Protein AF-A0A853EW48-F1 (afdb_monomer)

Mean predicted aligned error: 12.69 Å

Structure (mmCIF, N/CA/C/O backbone):
data_AF-A0A853EW48-F1
#
_entry.id   AF-A0A853EW48-F1
#
loop_
_atom_site.group_PDB
_atom_site.id
_atom_site.type_symbol
_atom_site.label_atom_id
_atom_site.label_alt_id
_atom_site.label_comp_id
_atom_site.label_asym_id
_atom_site.label_entity_id
_atom_site.label_seq_id
_atom_site.pdbx_PDB_ins_code
_atom_site.Cartn_x
_atom_site.Cartn_y
_atom_site.Cartn_z
_atom_site.occupancy
_atom_site.B_iso_or_equiv
_atom_site.auth_seq_id
_atom_site.auth_comp_id
_atom_site.auth_asym_id
_atom_site.auth_atom_id
_atom_site.pdbx_PDB_model_num
ATOM 1 N N . MET A 1 1 ? -13.159 -39.518 -36.431 1.00 52.97 1 MET A N 1
ATOM 2 C CA . MET A 1 1 ? -11.863 -38.881 -36.744 1.00 52.97 1 MET A CA 1
ATOM 3 C C . MET A 1 1 ? -12.108 -37.732 -37.709 1.00 52.97 1 MET A C 1
ATOM 5 O O . MET A 1 1 ? -12.469 -38.019 -38.839 1.00 52.97 1 MET A O 1
ATOM 9 N N . SER A 1 2 ? -11.972 -36.495 -37.211 1.00 47.78 2 SER A N 1
ATOM 10 C CA . SER A 1 2 ? -11.860 -35.187 -37.902 1.00 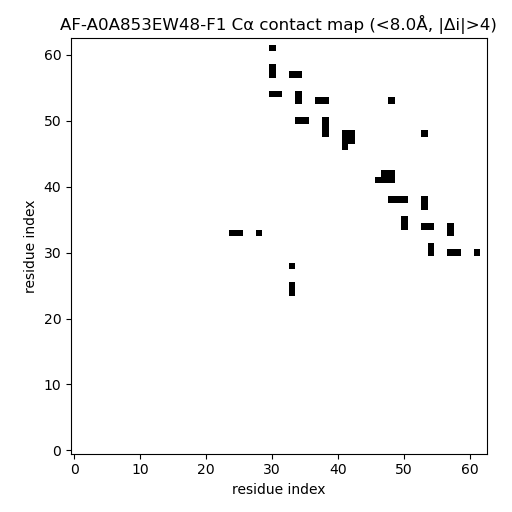47.78 2 SER A CA 1
ATOM 11 C C . SER A 1 2 ? -12.256 -34.132 -36.843 1.00 47.78 2 SER A C 1
ATOM 13 O O . SER A 1 2 ? -13.438 -33.958 -36.580 1.00 47.78 2 SER A O 1
ATOM 15 N N . GLY A 1 3 ? -11.375 -33.536 -36.041 1.00 52.59 3 GLY A N 1
ATOM 16 C CA . GLY A 1 3 ? -10.018 -33.100 -36.346 1.00 52.59 3 GLY A CA 1
ATOM 17 C C . GLY A 1 3 ? -10.055 -31.693 -36.943 1.00 52.59 3 GLY A C 1
ATOM 18 O O . GLY A 1 3 ? -9.785 -31.530 -38.127 1.00 52.59 3 GLY A O 1
ATOM 19 N N . THR A 1 4 ? -10.440 -30.695 -36.147 1.00 56.12 4 THR A N 1
ATOM 20 C CA . THR A 1 4 ? -10.198 -29.271 -36.433 1.00 56.12 4 THR A CA 1
ATOM 21 C C . THR A 1 4 ? -9.996 -28.586 -35.078 1.00 56.12 4 THR A C 1
ATOM 23 O O . THR A 1 4 ? -10.854 -28.761 -34.208 1.00 56.12 4 THR A O 1
ATOM 26 N N . PRO A 1 5 ? -8.849 -27.927 -34.834 1.00 48.03 5 PRO A N 1
ATOM 27 C CA . PRO A 1 5 ? -8.478 -27.475 -33.503 1.00 48.03 5 PRO A CA 1
ATOM 28 C C . PRO A 1 5 ? -9.328 -26.258 -33.147 1.00 48.03 5 PRO A C 1
ATOM 30 O O . PRO A 1 5 ? -9.232 -25.208 -33.772 1.00 48.03 5 PRO A O 1
ATOM 33 N N . ALA A 1 6 ? -10.164 -26.396 -32.122 1.00 49.97 6 ALA A N 1
ATOM 34 C CA . ALA A 1 6 ? -10.785 -25.256 -31.452 1.00 49.97 6 ALA A CA 1
ATOM 35 C C . ALA A 1 6 ? -9.790 -24.541 -30.507 1.00 49.97 6 ALA A C 1
ATOM 37 O O . ALA A 1 6 ? -10.209 -23.772 -29.647 1.00 49.97 6 ALA A O 1
ATOM 38 N N . ASP A 1 7 ? -8.489 -24.811 -30.660 1.00 50.31 7 ASP A N 1
ATOM 39 C CA . ASP A 1 7 ? -7.420 -24.349 -29.772 1.00 50.31 7 ASP A CA 1
ATOM 40 C C . ASP A 1 7 ? -6.824 -22.986 -30.166 1.00 50.31 7 ASP A C 1
ATOM 42 O O . ASP A 1 7 ? -6.125 -22.383 -29.362 1.00 50.31 7 ASP A O 1
ATOM 46 N N . ASP A 1 8 ? -7.165 -22.413 -31.326 1.00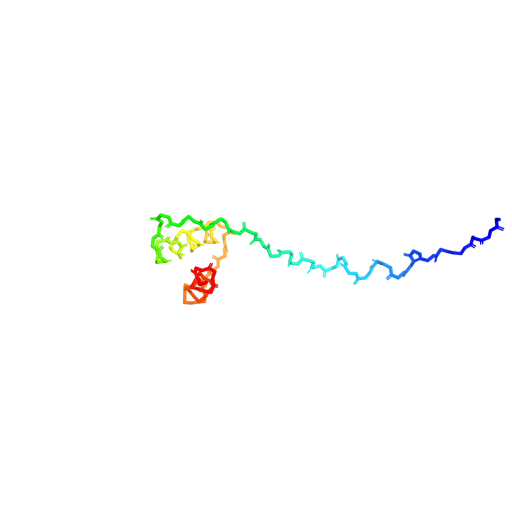 49.44 8 ASP A N 1
ATOM 47 C CA . ASP A 1 8 ? -6.518 -21.172 -31.800 1.00 49.44 8 ASP A CA 1
ATOM 48 C C . ASP A 1 8 ? -7.209 -19.862 -31.359 1.00 49.44 8 ASP A C 1
ATOM 50 O O . ASP A 1 8 ? -6.823 -18.773 -31.783 1.00 49.44 8 ASP A O 1
ATOM 54 N N . MET A 1 9 ? -8.225 -19.916 -30.488 1.00 47.25 9 MET A N 1
ATOM 55 C CA . MET A 1 9 ? -8.836 -18.705 -29.898 1.00 47.25 9 MET A CA 1
ATOM 56 C C . MET A 1 9 ? -8.846 -18.680 -28.363 1.00 47.25 9 MET A C 1
ATOM 58 O O . MET A 1 9 ? -9.521 -17.846 -27.761 1.00 47.25 9 MET A O 1
ATOM 62 N N . ALA A 1 10 ? -8.064 -19.547 -27.7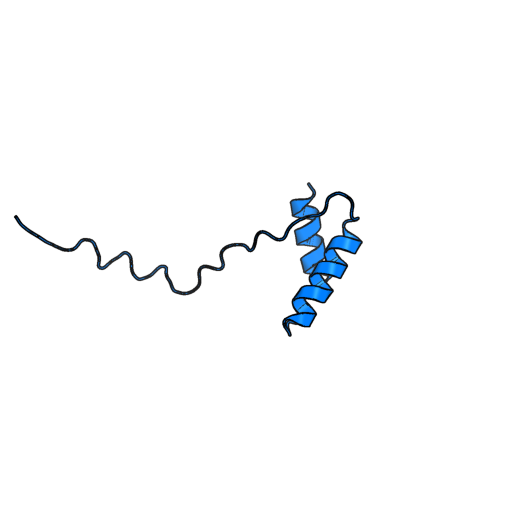15 1.00 50.38 10 ALA A N 1
ATOM 63 C CA . ALA A 1 10 ? -7.799 -19.466 -26.276 1.00 50.38 10 ALA A CA 1
ATOM 64 C C . ALA A 1 10 ? -6.447 -18.795 -25.940 1.00 50.38 10 ALA A C 1
ATOM 66 O O . ALA A 1 10 ? -6.169 -18.529 -24.772 1.00 50.38 10 ALA A O 1
ATOM 67 N N . GLU A 1 11 ? -5.626 -18.453 -26.939 1.00 44.44 11 GLU A N 1
ATOM 68 C CA . GLU A 1 11 ? -4.260 -17.928 -26.753 1.00 44.44 11 GLU A CA 1
ATOM 69 C C . GLU A 1 11 ? -4.133 -16.389 -26.767 1.00 44.44 11 GLU A C 1
ATOM 71 O O . GLU A 1 11 ? -3.054 -15.846 -26.985 1.00 44.44 11 GLU A O 1
ATOM 76 N N . ALA A 1 12 ? -5.206 -15.643 -26.480 1.00 47.47 12 ALA A N 1
ATOM 77 C CA . ALA A 1 12 ? -5.148 -14.172 -26.408 1.00 47.47 12 ALA A CA 1
ATOM 78 C C . ALA A 1 12 ? -5.608 -13.575 -25.065 1.00 47.47 12 ALA A C 1
ATOM 80 O O . ALA A 1 12 ? -5.833 -12.371 -24.968 1.00 47.47 12 ALA A O 1
ATOM 81 N N . VAL A 1 13 ? -5.717 -14.387 -24.006 1.00 51.81 13 VAL A N 1
ATOM 82 C CA . VAL A 1 13 ? -6.008 -13.908 -22.633 1.00 51.81 13 VAL A CA 1
ATOM 83 C C . VAL A 1 13 ? -4.876 -14.274 -21.661 1.00 51.81 13 VAL A C 1
ATOM 85 O O . VAL A 1 13 ? -5.079 -14.457 -20.464 1.00 51.81 13 VAL A O 1
ATOM 88 N N . ALA A 1 14 ? -3.654 -14.391 -22.183 1.00 51.25 14 ALA A N 1
ATOM 89 C CA . ALA A 1 14 ? -2.441 -14.667 -21.410 1.00 51.25 14 ALA A CA 1
ATOM 90 C C . ALA A 1 14 ? -1.414 -13.517 -21.473 1.00 51.25 14 ALA A C 1
ATOM 92 O O . ALA A 1 14 ? -0.242 -13.715 -21.175 1.00 51.25 14 ALA A O 1
ATOM 93 N N . ALA A 1 15 ? -1.842 -12.298 -21.815 1.00 50.62 15 ALA A N 1
ATOM 94 C CA . ALA A 1 15 ? -1.035 -11.087 -21.677 1.00 50.62 15 ALA A CA 1
ATOM 95 C C . ALA A 1 15 ? -1.594 -10.239 -20.525 1.00 50.62 15 ALA A C 1
ATOM 97 O O . ALA A 1 15 ? -2.435 -9.368 -20.723 1.00 50.62 15 ALA A O 1
ATOM 98 N N . GLY A 1 16 ? -1.152 -10.532 -19.298 1.00 54.38 16 GLY A N 1
ATOM 99 C CA . GLY A 1 16 ? -1.413 -9.675 -18.138 1.00 54.38 16 GLY A CA 1
ATOM 100 C C . GLY A 1 16 ? -2.641 -10.035 -17.301 1.00 54.38 16 GLY A C 1
ATOM 101 O O . GLY A 1 16 ? -3.403 -9.144 -16.926 1.00 54.38 16 GLY A O 1
ATOM 102 N N . ARG A 1 17 ? -2.825 -11.312 -16.924 1.00 49.53 17 ARG A N 1
ATOM 103 C CA . ARG A 1 17 ? -3.621 -11.611 -15.718 1.00 49.53 17 ARG A CA 1
ATOM 104 C C . ARG A 1 17 ? -2.914 -10.978 -14.513 1.00 49.53 17 ARG A C 1
ATOM 106 O O . ARG A 1 17 ? -2.088 -11.612 -13.867 1.00 49.53 17 ARG A O 1
ATOM 113 N N . ASN A 1 18 ? -3.278 -9.736 -14.195 1.00 60.75 18 ASN A N 1
ATOM 114 C CA . ASN A 1 18 ? -3.232 -9.214 -12.833 1.00 60.75 18 ASN A CA 1
ATOM 115 C C . ASN A 1 18 ? -4.276 -10.001 -12.039 1.00 60.75 18 ASN A C 1
ATOM 117 O O . ASN A 1 18 ? -5.389 -9.528 -11.803 1.00 60.75 18 ASN A O 1
ATOM 121 N N . GLU A 1 19 ? -3.968 -11.252 -11.698 1.00 54.12 19 GLU A N 1
ATOM 122 C CA . GLU A 1 19 ? -4.747 -11.912 -10.664 1.00 54.12 19 GLU A CA 1
ATOM 123 C C . GLU A 1 19 ? -4.665 -11.037 -9.410 1.00 54.12 19 GLU A C 1
ATOM 125 O O . GLU A 1 19 ? -3.562 -10.644 -9.020 1.00 54.12 19 GLU A O 1
ATOM 130 N N . PRO A 1 20 ? -5.803 -10.669 -8.796 1.00 61.31 20 PRO A N 1
ATOM 131 C CA . PRO A 1 20 ? -5.772 -9.862 -7.593 1.00 61.31 20 PRO A CA 1
ATOM 132 C C . PRO A 1 20 ? -5.018 -10.651 -6.527 1.00 61.31 20 PRO A C 1
ATOM 134 O O . PRO A 1 20 ? -5.492 -11.687 -6.054 1.00 61.31 20 PRO A O 1
ATOM 137 N N . VAL A 1 21 ? -3.829 -10.165 -6.163 1.00 64.25 21 VAL A N 1
ATOM 138 C CA . VAL A 1 21 ? -3.044 -10.741 -5.076 1.00 64.25 21 VAL A CA 1
ATOM 139 C C . VAL A 1 21 ? -3.924 -10.712 -3.832 1.00 64.25 21 VAL A C 1
ATOM 141 O O . VAL A 1 21 ? -4.374 -9.654 -3.382 1.00 64.25 21 VAL A O 1
ATOM 144 N N . LYS A 1 22 ? -4.214 -11.894 -3.282 1.00 62.16 22 LYS A N 1
ATOM 145 C CA . LYS A 1 22 ? -4.911 -12.014 -2.003 1.00 62.16 22 LYS A CA 1
ATOM 146 C C . LYS A 1 22 ? -3.940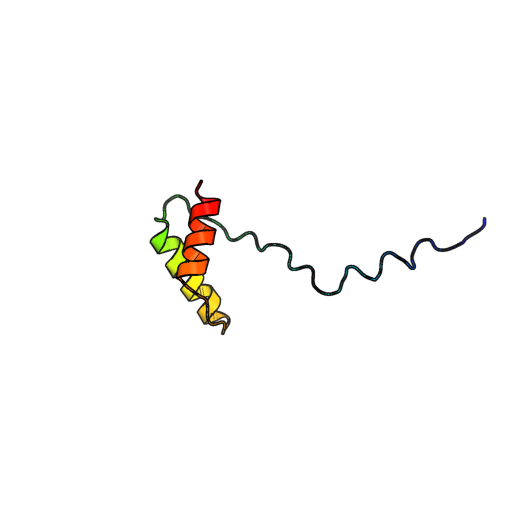 -11.622 -0.896 1.00 62.16 22 LYS A C 1
ATOM 148 O O . LYS A 1 22 ? -3.330 -12.471 -0.263 1.00 62.16 22 LYS A O 1
ATOM 153 N N . LEU A 1 23 ? -3.817 -10.319 -0.675 1.00 67.00 23 LEU A N 1
ATOM 154 C CA . LEU A 1 23 ? -3.142 -9.762 0.490 1.00 67.00 23 LEU A CA 1
ATOM 155 C C . LEU A 1 23 ? -3.890 -10.224 1.742 1.00 67.00 23 LEU A C 1
ATOM 157 O O . LEU A 1 23 ? -5.114 -10.045 1.817 1.00 67.00 23 LEU A O 1
ATOM 161 N N . ALA A 1 24 ? -3.182 -10.860 2.672 1.00 67.56 24 ALA A N 1
ATOM 162 C CA . ALA A 1 24 ? -3.747 -11.293 3.942 1.00 67.56 24 ALA A CA 1
ATOM 163 C C . ALA A 1 24 ? -4.118 -10.059 4.779 1.00 67.56 24 ALA A C 1
ATOM 165 O O . ALA A 1 24 ? -3.311 -9.150 4.935 1.00 67.56 24 ALA A O 1
ATOM 166 N N . VAL A 1 25 ? -5.348 -10.018 5.291 1.00 70.19 25 VAL A N 1
ATOM 167 C CA . VAL A 1 25 ? -5.814 -8.958 6.195 1.00 70.19 25 VAL A CA 1
ATOM 168 C C . VAL A 1 25 ? -5.737 -9.514 7.613 1.00 70.19 25 VAL A C 1
ATOM 170 O O . VAL A 1 25 ? -6.445 -10.469 7.929 1.00 70.19 25 VAL A O 1
ATOM 173 N N . ASP A 1 26 ? -4.864 -8.963 8.460 1.00 77.88 26 ASP A N 1
ATOM 174 C CA . ASP A 1 26 ? -4.831 -9.324 9.884 1.00 77.88 26 ASP A CA 1
ATOM 175 C C . ASP A 1 26 ? -5.866 -8.484 10.633 1.00 77.88 26 ASP A C 1
ATOM 177 O O . ASP A 1 26 ? -5.632 -7.315 10.933 1.00 77.88 26 ASP A O 1
ATOM 181 N N . THR A 1 27 ? -7.016 -9.077 10.950 1.00 77.94 27 THR A N 1
ATOM 182 C CA . THR A 1 27 ? -8.137 -8.401 11.626 1.00 77.94 27 THR A CA 1
ATOM 183 C C . THR A 1 27 ? -7.823 -7.956 13.057 1.00 77.94 27 THR A C 1
ATOM 185 O O . THR A 1 27 ? -8.657 -7.311 13.686 1.00 77.94 27 THR A O 1
ATOM 188 N N . ARG A 1 28 ? -6.654 -8.319 13.605 1.00 84.88 28 ARG A N 1
ATOM 189 C CA . ARG A 1 28 ? -6.171 -7.821 14.904 1.00 84.88 28 ARG A CA 1
ATOM 190 C C . ARG A 1 28 ? -5.426 -6.492 14.781 1.00 84.88 28 ARG A C 1
ATOM 192 O O . ARG A 1 28 ? -5.202 -5.851 15.802 1.00 84.88 28 ARG A O 1
ATOM 199 N N . LYS A 1 29 ? -5.035 -6.109 13.563 1.00 86.62 29 LYS A N 1
ATOM 200 C 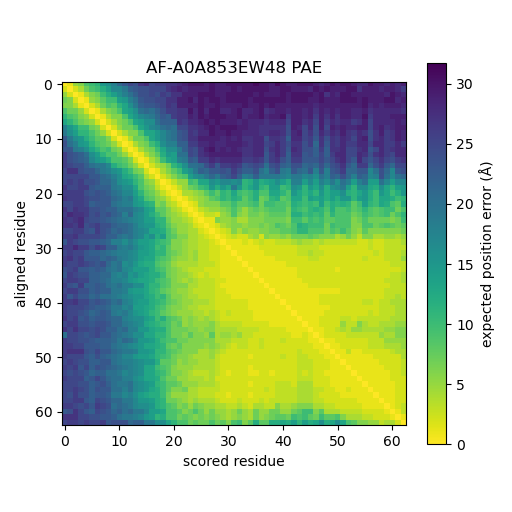CA . LYS A 1 29 ? -4.401 -4.826 13.251 1.00 86.62 29 LYS A CA 1
ATOM 201 C C . LYS A 1 29 ? -5.458 -3.785 12.910 1.00 86.62 29 LYS A C 1
ATOM 203 O O . LYS A 1 29 ? -6.495 -4.102 12.323 1.00 86.62 29 LYS A O 1
ATOM 208 N N . THR A 1 30 ? -5.178 -2.540 13.260 1.00 90.06 30 THR A N 1
ATOM 209 C CA . THR A 1 30 ? -5.970 -1.390 12.812 1.00 90.06 30 THR A CA 1
ATOM 210 C C . THR A 1 30 ? -5.830 -1.189 11.298 1.00 90.06 30 THR A C 1
ATOM 212 O O . THR A 1 30 ? -4.865 -1.653 10.690 1.00 90.06 30 THR A O 1
ATOM 215 N N . GLU A 1 31 ? -6.780 -0.484 10.669 1.00 88.81 31 GLU A N 1
ATOM 216 C CA . GLU A 1 31 ? -6.697 -0.166 9.231 1.00 88.81 31 GLU A CA 1
ATOM 217 C C . GLU A 1 31 ? -5.388 0.557 8.886 1.00 88.81 31 GLU A C 1
ATOM 219 O O . GLU A 1 31 ? -4.765 0.257 7.872 1.00 88.81 31 GLU A O 1
ATOM 224 N N . ASP A 1 32 ? -4.955 1.487 9.740 1.00 91.06 32 ASP A N 1
ATOM 225 C CA . ASP A 1 32 ? -3.751 2.279 9.500 1.00 91.06 32 ASP A CA 1
ATOM 226 C C . ASP A 1 32 ? -2.476 1.414 9.612 1.00 91.06 32 ASP A C 1
ATOM 228 O O . ASP A 1 32 ? -1.599 1.529 8.759 1.00 91.06 32 ASP A O 1
ATOM 232 N N . GLU A 1 33 ? -2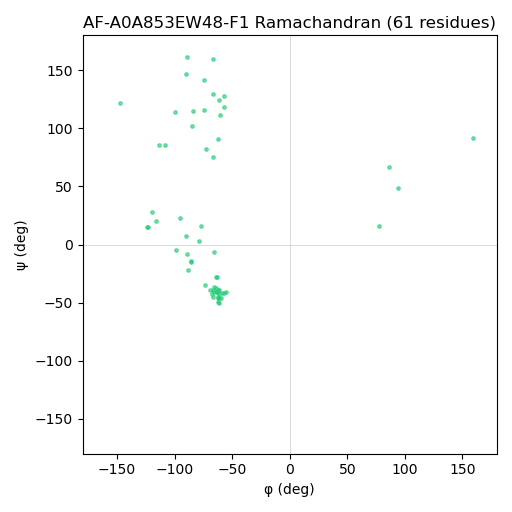.403 0.475 10.566 1.00 91.88 33 GLU A N 1
ATOM 233 C CA . GLU A 1 33 ? -1.289 -0.489 10.662 1.00 91.88 33 GLU A CA 1
ATOM 234 C C . GLU A 1 33 ? -1.211 -1.410 9.436 1.00 91.88 33 GLU A C 1
ATOM 236 O O . GLU A 1 33 ? -0.128 -1.670 8.918 1.00 91.88 33 GLU A O 1
ATOM 241 N N . GLN A 1 34 ? -2.357 -1.875 8.928 1.00 89.50 34 GLN A N 1
ATOM 242 C CA . GLN A 1 34 ? -2.398 -2.689 7.709 1.00 89.50 34 GLN A CA 1
ATOM 243 C C . GLN A 1 34 ? -1.914 -1.909 6.478 1.00 89.50 34 GLN A C 1
ATOM 245 O O . GLN A 1 34 ? -1.256 -2.473 5.604 1.00 89.50 34 GLN A O 1
ATOM 250 N N . VAL A 1 35 ? -2.243 -0.616 6.394 1.00 92.19 35 VAL A N 1
ATOM 251 C CA . VAL A 1 35 ? -1.771 0.267 5.318 1.00 92.19 35 VAL A CA 1
ATOM 252 C C . VAL A 1 35 ? -0.265 0.492 5.417 1.00 92.19 35 VAL A C 1
ATOM 254 O O . VAL A 1 35 ? 0.413 0.453 4.393 1.00 92.19 35 VAL A O 1
ATOM 257 N N . ASP A 1 36 ? 0.266 0.706 6.618 1.00 92.19 36 ASP A N 1
ATOM 258 C CA . ASP A 1 36 ? 1.697 0.948 6.810 1.00 92.19 36 ASP A CA 1
ATOM 259 C C . ASP A 1 36 ? 2.534 -0.300 6.471 1.00 92.19 36 ASP A C 1
ATOM 261 O O . ASP A 1 36 ? 3.556 -0.182 5.790 1.00 92.19 36 ASP A O 1
ATOM 265 N N . ASP A 1 37 ? 2.060 -1.499 6.831 1.00 90.62 37 ASP A N 1
ATOM 266 C CA . ASP A 1 37 ? 2.676 -2.767 6.411 1.00 90.62 37 ASP A CA 1
ATOM 267 C C . ASP A 1 37 ? 2.698 -2.904 4.878 1.00 90.62 37 ASP A C 1
ATOM 269 O O . ASP A 1 37 ? 3.729 -3.220 4.283 1.00 90.62 37 ASP A O 1
ATOM 273 N N . LEU A 1 38 ? 1.577 -2.594 4.218 1.00 89.88 38 LEU A N 1
ATOM 274 C CA . LEU A 1 38 ? 1.457 -2.613 2.757 1.00 89.88 38 LEU A CA 1
ATOM 275 C C . LEU A 1 38 ? 2.416 -1.632 2.077 1.00 89.88 38 LEU A C 1
ATOM 277 O O . LEU A 1 38 ? 3.038 -1.966 1.067 1.00 89.88 38 LEU A O 1
ATOM 281 N N . VAL A 1 39 ? 2.543 -0.421 2.622 1.00 92.88 39 VAL A N 1
ATOM 282 C CA . VAL A 1 39 ? 3.494 0.581 2.129 1.00 92.88 39 VAL A CA 1
ATOM 283 C C . VAL A 1 39 ? 4.920 0.056 2.259 1.00 92.88 39 VAL A C 1
ATOM 285 O O . VAL A 1 39 ? 5.687 0.156 1.299 1.00 92.88 39 VAL A O 1
ATOM 288 N N . ALA A 1 40 ? 5.275 -0.529 3.404 1.00 91.69 40 ALA A N 1
ATOM 289 C CA . ALA A 1 40 ? 6.606 -1.076 3.640 1.00 91.69 40 ALA A CA 1
ATOM 290 C C . ALA A 1 40 ? 6.936 -2.229 2.677 1.00 91.69 40 ALA A C 1
ATOM 292 O O . ALA A 1 40 ? 8.005 -2.219 2.064 1.00 91.69 40 ALA A O 1
ATOM 293 N N . GLU A 1 41 ? 6.016 -3.176 2.482 1.00 90.44 41 GLU A N 1
ATOM 294 C CA . GLU A 1 41 ? 6.191 -4.305 1.560 1.00 90.44 41 GLU A CA 1
ATOM 295 C C . GLU A 1 41 ? 6.353 -3.844 0.106 1.00 90.44 41 GLU A C 1
ATOM 297 O O . GLU A 1 41 ? 7.303 -4.237 -0.572 1.00 90.44 41 GLU A O 1
ATOM 302 N N . LEU A 1 42 ? 5.471 -2.964 -0.378 1.00 90.88 42 LEU A N 1
ATOM 303 C CA . LEU A 1 42 ? 5.535 -2.458 -1.754 1.00 90.88 42 LEU A CA 1
ATOM 304 C C . LEU A 1 42 ? 6.791 -1.607 -1.985 1.00 90.88 42 LEU A C 1
ATOM 306 O O . LEU A 1 42 ? 7.416 -1.703 -3.042 1.00 90.88 42 LEU A O 1
ATOM 310 N N . THR A 1 43 ? 7.212 -0.832 -0.984 1.00 91.69 43 THR A N 1
ATOM 311 C CA . THR A 1 43 ? 8.473 -0.078 -1.037 1.00 91.69 43 THR A CA 1
ATOM 312 C C . THR A 1 43 ? 9.683 -1.014 -1.069 1.00 91.69 43 THR A C 1
ATOM 314 O O . THR A 1 43 ? 10.612 -0.785 -1.842 1.00 91.69 43 THR A O 1
ATOM 317 N N . ALA A 1 44 ? 9.670 -2.104 -0.292 1.00 91.81 44 ALA A N 1
ATOM 318 C CA . ALA A 1 44 ? 10.728 -3.117 -0.310 1.00 91.81 44 ALA A CA 1
ATOM 319 C C . ALA A 1 44 ? 10.840 -3.833 -1.669 1.00 91.81 44 ALA A C 1
ATOM 321 O O . ALA A 1 44 ? 11.930 -4.249 -2.059 1.00 91.81 44 ALA A O 1
ATOM 322 N N . LEU A 1 45 ? 9.739 -3.919 -2.422 1.00 92.62 45 LEU A N 1
ATOM 323 C CA . LEU A 1 45 ? 9.714 -4.397 -3.810 1.00 92.62 45 LEU A CA 1
ATOM 324 C C . LEU A 1 45 ? 10.189 -3.344 -4.831 1.00 92.62 45 LEU A C 1
ATOM 326 O O . LEU A 1 45 ? 10.167 -3.601 -6.034 1.00 92.62 45 LEU A O 1
ATOM 330 N N . GLY A 1 46 ? 10.620 -2.164 -4.376 1.00 92.25 46 GLY A N 1
ATOM 331 C CA . GLY A 1 46 ? 11.072 -1.062 -5.228 1.00 92.25 46 GLY A CA 1
ATOM 332 C C . GL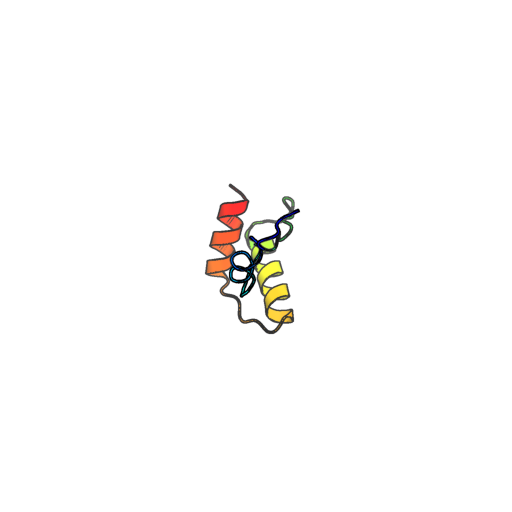Y A 1 46 ? 9.935 -0.276 -5.882 1.00 92.25 46 GLY A C 1
ATOM 333 O O . GLY A 1 46 ? 10.170 0.458 -6.842 1.00 92.25 46 GLY A O 1
ATOM 334 N N . MET A 1 47 ? 8.702 -0.430 -5.394 1.00 94.06 47 MET A N 1
ATOM 335 C CA . MET A 1 47 ? 7.546 0.336 -5.858 1.00 94.06 47 MET A CA 1
ATOM 336 C C . MET A 1 47 ? 7.408 1.629 -5.045 1.00 94.06 47 MET A C 1
ATOM 338 O O . MET A 1 47 ? 7.934 1.746 -3.943 1.00 94.06 47 MET A O 1
ATOM 342 N N . ASN A 1 48 ? 6.665 2.603 -5.574 1.00 93.50 48 ASN A N 1
ATOM 343 C CA . ASN A 1 48 ? 6.305 3.821 -4.845 1.00 93.50 48 ASN A CA 1
ATOM 344 C C . ASN A 1 48 ? 4.785 3.842 -4.603 1.00 93.50 48 ASN A C 1
ATOM 346 O O . ASN A 1 48 ? 4.045 4.349 -5.453 1.00 93.50 48 ASN A O 1
ATOM 350 N N . PRO A 1 49 ? 4.297 3.204 -3.526 1.00 90.69 49 PRO A N 1
ATOM 351 C CA . PRO A 1 49 ? 2.868 3.073 -3.271 1.00 90.69 49 PRO A CA 1
ATOM 352 C C . PRO A 1 49 ? 2.231 4.384 -2.786 1.00 90.69 49 PRO A C 1
ATOM 354 O O . PRO A 1 49 ? 2.793 5.099 -1.960 1.00 90.69 49 PRO A O 1
ATOM 357 N N . ASP A 1 50 ? 1.006 4.662 -3.240 1.00 93.56 50 ASP A N 1
ATOM 358 C CA . ASP A 1 50 ? 0.178 5.745 -2.699 1.00 93.56 50 ASP A CA 1
ATOM 359 C C . ASP A 1 50 ? -0.577 5.263 -1.452 1.00 93.56 50 ASP A C 1
ATOM 361 O O . ASP A 1 50 ? -1.456 4.395 -1.519 1.00 93.56 50 ASP A O 1
ATOM 365 N N . ARG A 1 51 ? -0.241 5.856 -0.305 1.00 92.12 51 ARG A N 1
ATOM 366 C CA . ARG A 1 51 ? -0.818 5.517 0.998 1.00 92.12 51 ARG A CA 1
ATOM 367 C C . ARG A 1 51 ? -2.329 5.760 1.069 1.00 92.12 51 ARG A C 1
ATOM 369 O O . ARG A 1 51 ? -3.041 4.944 1.653 1.00 92.12 51 ARG A O 1
ATOM 376 N N . GLU A 1 52 ? -2.844 6.833 0.470 1.00 93.44 52 GLU A N 1
ATOM 377 C CA . GLU A 1 52 ? -4.282 7.149 0.517 1.00 93.44 52 GLU A CA 1
ATOM 378 C C . GLU A 1 52 ? -5.093 6.199 -0.378 1.00 93.44 52 GLU A C 1
ATOM 380 O O . GLU A 1 52 ? -6.193 5.756 -0.018 1.00 93.44 52 GLU A O 1
ATOM 385 N N . ALA A 1 53 ? -4.514 5.796 -1.513 1.00 89.88 53 ALA A N 1
ATOM 386 C CA . ALA A 1 53 ? -5.089 4.753 -2.355 1.00 89.88 53 ALA A CA 1
ATOM 387 C C . ALA A 1 53 ? -5.158 3.408 -1.609 1.00 89.88 53 ALA A C 1
ATOM 389 O O . ALA A 1 53 ? -6.205 2.754 -1.604 1.00 89.88 53 ALA A O 1
ATOM 390 N N . LEU A 1 54 ? -4.082 3.020 -0.913 1.00 90.75 54 LEU A N 1
ATOM 391 C CA . LEU A 1 54 ? -4.049 1.800 -0.098 1.00 90.75 54 LEU A 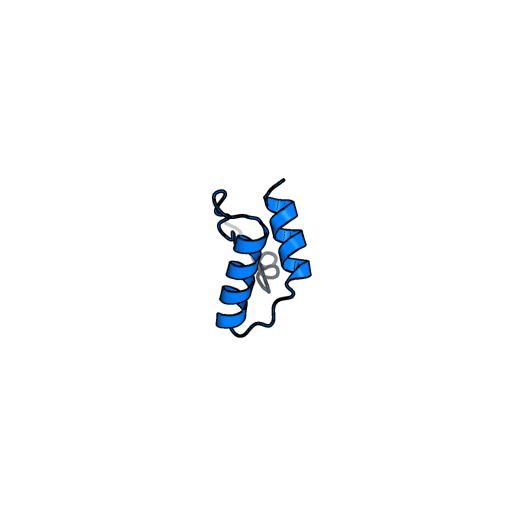CA 1
ATOM 392 C C . LEU A 1 54 ? -5.068 1.838 1.044 1.00 90.75 54 LEU A C 1
ATOM 394 O O . LEU A 1 54 ? -5.753 0.842 1.275 1.00 90.75 54 LEU A O 1
ATOM 398 N N . ARG A 1 55 ? -5.253 2.990 1.696 1.00 91.06 55 ARG A N 1
ATOM 399 C CA . ARG A 1 55 ? -6.269 3.167 2.743 1.00 91.06 55 ARG A CA 1
ATOM 400 C C . ARG A 1 55 ? -7.682 2.895 2.237 1.00 91.06 55 ARG A C 1
ATOM 402 O O . ARG A 1 55 ? -8.465 2.222 2.905 1.00 91.06 55 ARG A O 1
ATOM 409 N N . THR A 1 56 ? -7.998 3.360 1.030 1.00 90.25 56 THR A N 1
ATOM 410 C CA . THR A 1 56 ? -9.293 3.098 0.384 1.00 90.25 56 THR A CA 1
ATOM 411 C C . THR A 1 56 ? -9.494 1.605 0.107 1.00 90.25 56 THR A C 1
ATOM 413 O O . THR A 1 56 ? -10.584 1.070 0.323 1.00 90.25 56 THR A O 1
ATOM 416 N N . VAL A 1 57 ? -8.439 0.912 -0.335 1.00 86.81 57 VAL A N 1
ATOM 417 C CA . VAL A 1 57 ? -8.466 -0.536 -0.595 1.00 86.81 57 VAL A CA 1
ATOM 418 C C . VAL A 1 57 ? -8.644 -1.335 0.697 1.00 86.81 57 VAL A C 1
ATOM 420 O O . VAL A 1 57 ? -9.472 -2.246 0.727 1.00 86.81 57 VAL A O 1
ATOM 423 N N . VAL A 1 58 ? -7.911 -0.986 1.758 1.00 87.69 58 VAL A N 1
ATOM 424 C CA . VAL A 1 58 ? -8.016 -1.631 3.076 1.00 87.69 58 VAL A CA 1
ATOM 425 C C . VAL A 1 58 ? -9.419 -1.445 3.652 1.00 87.69 58 VAL A C 1
ATOM 427 O O . VAL A 1 5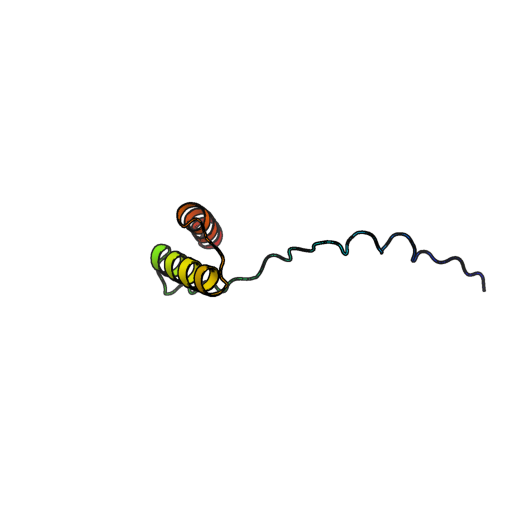8 ? -10.083 -2.435 3.948 1.00 87.69 58 VAL A O 1
ATOM 430 N N . ARG A 1 59 ? -9.941 -0.213 3.681 1.00 87.56 59 ARG A N 1
ATOM 431 C CA . ARG A 1 59 ? -11.302 0.074 4.165 1.00 87.56 59 ARG A CA 1
ATOM 432 C C . ARG A 1 59 ? -12.381 -0.713 3.419 1.00 87.56 59 ARG A C 1
ATOM 434 O O . ARG A 1 59 ? -13.303 -1.234 4.037 1.00 87.56 59 ARG A O 1
ATOM 441 N N . LYS A 1 60 ? -12.271 -0.837 2.089 1.00 85.19 60 LYS A N 1
ATOM 442 C CA . LYS A 1 60 ? -13.222 -1.621 1.279 1.00 85.19 60 LYS A CA 1
ATOM 443 C C . LYS A 1 60 ? -13.196 -3.117 1.617 1.00 85.19 60 LYS A C 1
ATOM 445 O O . LYS A 1 60 ? -14.193 -3.792 1.397 1.00 85.19 60 LYS A O 1
ATOM 450 N N . ARG A 1 61 ? -12.061 -3.641 2.088 1.00 78.44 61 ARG A N 1
ATOM 451 C CA . ARG A 1 61 ? -11.896 -5.060 2.450 1.00 78.44 61 ARG A CA 1
ATOM 452 C C . ARG A 1 61 ? -12.275 -5.359 3.900 1.00 78.44 61 ARG A C 1
ATOM 454 O O . ARG A 1 61 ? -12.550 -6.515 4.198 1.00 78.44 61 ARG A O 1
ATOM 461 N N . SER A 1 62 ? -12.268 -4.347 4.766 1.00 73.69 62 SER A N 1
ATOM 462 C CA . SER A 1 62 ? -12.677 -4.450 6.172 1.00 73.69 62 SER A CA 1
ATOM 463 C C . SER A 1 62 ? -14.187 -4.272 6.390 1.00 73.69 62 SER A C 1
ATOM 465 O O . SER A 1 62 ? -14.673 -4.587 7.475 1.00 73.69 62 SER A O 1
ATOM 467 N N . SER A 1 63 ? -14.914 -3.761 5.387 1.00 69.62 63 SER A N 1
ATOM 468 C CA . SER A 1 63 ? -16.383 -3.657 5.369 1.00 69.62 63 SER A CA 1
ATOM 469 C C . SER A 1 63 ? -17.051 -4.923 4.850 1.00 69.62 63 SER A C 1
ATOM 471 O O . SER A 1 63 ? -18.228 -5.105 5.235 1.00 69.62 63 SER A O 1
#

Secondary structure (DSSP, 8-state):
-----TTTTSTTS-S-----------TTS-HHHHHHHHHHHHHHTT----HHHHHHHHHHHH-

pLDDT: mean 75.04, std 17.83, range [44.44, 94.06]

Solvent-accessible surface area (backbone atoms only — not comparable to full-atom values): 4333 Å² total; per-residue (Å²): 142,83,89,76,82,84,66,85,80,71,78,80,78,78,83,74,79,77,67,79,77,81,75,83,79,62,86,89,51,53,73,66,56,55,37,51,52,51,44,51,54,38,40,73,72,73,44,87,69,60,65,71,61,43,46,55,54,50,54,66,72,75,106

Foldseek 3Di:
DDDDDPPPPVPPPPDDPPPPPPDDDDPVDDLLRSLVVVCVVCVVVVHHDDSVVSSVVSVVVVD

Radius of gyration: 19.28 Å; Cα contacts (8 Å, |Δi|>4): 25; chains: 1; bounding box: 28×46×53 Å

Organism: NCBI:txid60922

Nearest PDB structures (foldseek):
  2h92-assembly3_C  TM=9.136E-01  e=1.218E+00  Staphylococcus aureus
  4e22-assembly1_A  TM=9.030E-01  e=1.486E+00  Yersinia pseudotuberculosis YPIII
  3r20-assembly1_A  TM=8.995E-01  e=2.213E+00  Mycolicibacterium smegmatis MC2 155
  2o35-assembly1_B-2  TM=7.898E-01  e=8.348E+00  Sinorhizobium meliloti

Sequence (63 aa):
MSGTPADDMAEAVAAGRNEPVKLAVDTRKTEDEQVDDLVAELTALGMNPDREALRTVVRKRSS